Protein AF-A0A0C2CY52-F1 (afdb_monomer)

Structure (mmCIF, N/CA/C/O backbone):
data_AF-A0A0C2CY52-F1
#
_entry.id   AF-A0A0C2CY52-F1
#
loop_
_atom_site.group_PDB
_atom_site.id
_atom_site.type_symbol
_atom_site.label_atom_id
_atom_site.label_alt_id
_atom_site.label_comp_id
_atom_site.label_asym_id
_atom_site.label_entity_id
_atom_site.label_seq_id
_atom_site.pdbx_PDB_ins_code
_atom_site.Cartn_x
_atom_site.Cartn_y
_atom_site.Cartn_z
_atom_site.occupancy
_atom_site.B_iso_or_equiv
_atom_site.auth_seq_id
_atom_site.auth_comp_id
_atom_site.auth_asym_id
_atom_site.auth_atom_id
_atom_site.pdbx_PDB_model_num
ATOM 1 N N . MET A 1 1 ? -10.822 27.134 12.258 1.00 42.56 1 MET A N 1
ATOM 2 C CA . MET A 1 1 ? -11.658 26.351 11.322 1.00 42.56 1 MET A CA 1
ATOM 3 C C . MET A 1 1 ? -11.241 24.892 11.462 1.00 42.56 1 MET A C 1
ATOM 5 O O . MET A 1 1 ? -10.360 24.434 10.749 1.00 42.56 1 MET A O 1
ATOM 9 N N . ASN A 1 2 ? -11.770 24.220 12.489 1.00 48.41 2 ASN A N 1
ATOM 10 C CA . ASN A 1 2 ? -11.378 22.863 12.880 1.00 48.41 2 ASN A CA 1
ATOM 11 C C . ASN A 1 2 ? -12.169 21.854 12.043 1.00 48.41 2 ASN A C 1
ATOM 13 O O . ASN A 1 2 ? -13.375 21.736 12.225 1.00 48.41 2 ASN A O 1
ATOM 17 N N . SER A 1 3 ? -11.494 21.155 11.132 1.00 54.03 3 SER A N 1
ATOM 18 C CA . SER A 1 3 ? -12.094 20.118 10.280 1.00 54.03 3 SER A CA 1
ATOM 19 C C . SER A 1 3 ? -11.518 18.745 10.625 1.00 54.03 3 SER A C 1
ATOM 21 O O . SER A 1 3 ? -10.947 18.078 9.768 1.00 54.03 3 SER A O 1
ATOM 23 N N . GLN A 1 4 ? -11.603 18.342 11.893 1.00 61.97 4 GLN A N 1
ATOM 24 C CA . GLN A 1 4 ? -11.233 16.990 12.314 1.00 61.97 4 GLN A CA 1
ATOM 25 C C . GLN A 1 4 ? -12.463 16.280 12.875 1.00 61.97 4 GLN A C 1
ATOM 27 O O . GLN A 1 4 ? -12.744 16.320 14.065 1.00 61.97 4 GLN A O 1
ATOM 32 N N . ALA A 1 5 ? -13.212 15.688 11.949 1.00 53.38 5 ALA A N 1
ATOM 33 C CA . ALA A 1 5 ? -14.052 14.521 12.168 1.00 53.38 5 ALA A CA 1
ATOM 34 C C . ALA A 1 5 ? -13.537 13.479 11.161 1.00 53.38 5 ALA A C 1
ATOM 36 O O . ALA A 1 5 ? -13.442 13.782 9.968 1.00 53.38 5 ALA A O 1
ATOM 37 N N . GLU A 1 6 ? -13.075 12.325 11.642 1.00 53.91 6 GLU A N 1
ATOM 38 C CA . GLU A 1 6 ? -12.234 11.393 10.888 1.00 53.91 6 GLU A CA 1
ATOM 39 C C . GLU A 1 6 ? -12.932 10.780 9.667 1.00 53.91 6 GLU A C 1
ATOM 41 O O . GLU A 1 6 ? -13.664 9.793 9.748 1.00 53.91 6 GLU A O 1
ATOM 46 N N . ALA A 1 7 ? -12.634 11.310 8.483 1.00 55.78 7 ALA A N 1
ATOM 47 C CA . ALA A 1 7 ? -12.784 10.546 7.258 1.00 55.78 7 ALA A CA 1
ATOM 48 C C . ALA A 1 7 ? -11.662 9.500 7.229 1.00 55.78 7 ALA A C 1
ATOM 50 O O . ALA A 1 7 ? -10.491 9.864 7.107 1.00 55.78 7 ALA A O 1
ATOM 51 N N . ARG A 1 8 ? -12.005 8.206 7.333 1.00 64.19 8 ARG A N 1
ATOM 52 C CA . ARG A 1 8 ? -11.094 7.107 6.960 1.00 64.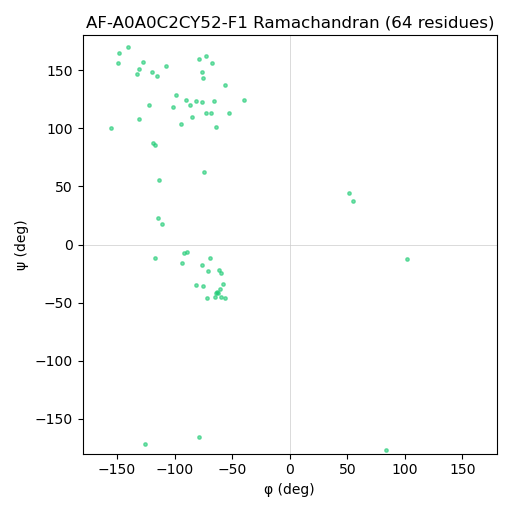19 8 ARG A CA 1
ATOM 53 C C . ARG A 1 8 ? -10.345 7.514 5.693 1.00 64.19 8 ARG A C 1
ATOM 55 O O . ARG A 1 8 ? -10.998 7.858 4.706 1.00 64.19 8 ARG A O 1
ATOM 62 N N . ASN A 1 9 ? -9.011 7.492 5.724 1.00 82.12 9 ASN A N 1
ATOM 63 C CA . ASN A 1 9 ? -8.202 7.838 4.561 1.00 82.12 9 ASN A CA 1
ATOM 64 C C . ASN A 1 9 ? -8.687 6.996 3.367 1.00 82.12 9 ASN A C 1
ATOM 66 O O . ASN A 1 9 ? -8.590 5.768 3.388 1.00 82.12 9 ASN A O 1
ATOM 70 N N . ALA A 1 10 ? -9.276 7.649 2.357 1.00 90.31 10 ALA A N 1
ATOM 71 C CA . ALA A 1 10 ? -9.932 6.969 1.240 1.00 90.31 10 ALA A CA 1
ATOM 72 C C . ALA A 1 10 ? -8.963 6.054 0.475 1.00 90.31 10 ALA A C 1
ATOM 74 O O . ALA A 1 10 ? -9.385 5.059 -0.117 1.00 90.31 10 ALA A O 1
ATOM 75 N N . ASP A 1 11 ? -7.659 6.340 0.552 1.00 94.19 11 ASP A N 1
ATOM 76 C CA . ASP A 1 11 ? -6.617 5.488 -0.002 1.00 94.19 11 ASP A CA 1
ATOM 77 C C . ASP A 1 11 ? -6.647 4.077 0.584 1.00 94.19 11 ASP A C 1
ATOM 79 O O . ASP A 1 11 ? -6.416 3.121 -0.148 1.00 94.19 11 ASP A O 1
ATOM 83 N N . CYS A 1 12 ? -7.005 3.907 1.857 1.00 95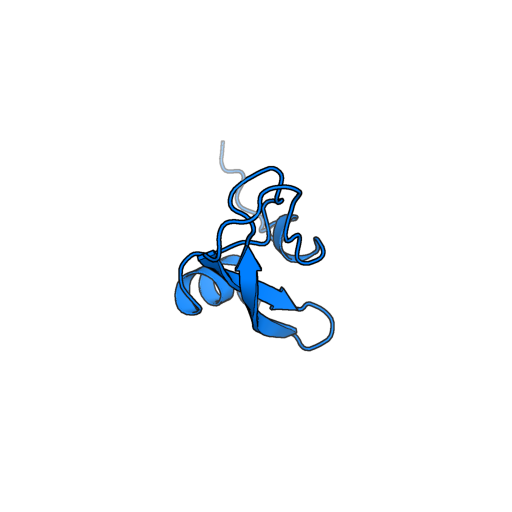.38 12 CYS A N 1
ATOM 84 C CA . CYS A 1 12 ? -7.076 2.599 2.509 1.00 95.38 12 CYS A CA 1
ATOM 85 C C . CYS A 1 12 ? -8.097 1.656 1.852 1.00 95.38 12 CYS A C 1
ATOM 87 O O . CYS A 1 12 ? -7.978 0.443 1.981 1.00 95.38 12 CYS A O 1
ATOM 89 N N . LEU A 1 13 ? -9.083 2.187 1.123 1.00 93.50 13 LEU A N 1
ATOM 90 C CA . LEU A 1 13 ? -10.095 1.394 0.420 1.00 93.50 13 LEU A CA 1
ATOM 91 C C . LEU A 1 13 ? -9.710 1.070 -1.030 1.00 93.50 13 LEU A C 1
ATOM 93 O O . LEU A 1 13 ? -10.410 0.316 -1.706 1.00 93.50 13 LEU A O 1
ATOM 97 N N . LEU A 1 14 ? -8.614 1.634 -1.544 1.00 96.31 14 LEU A N 1
ATOM 98 C CA . LEU A 1 14 ? -8.164 1.356 -2.904 1.00 96.31 14 LEU A CA 1
ATOM 99 C C . LEU A 1 14 ? -7.495 -0.026 -2.979 1.00 96.31 14 LEU A C 1
ATOM 101 O O . LEU A 1 14 ? -6.803 -0.428 -2.049 1.00 96.31 14 LEU A O 1
ATOM 105 N N . PRO A 1 15 ? -7.586 -0.751 -4.105 1.00 97.12 15 PRO A N 1
ATOM 106 C CA . PRO A 1 15 ? -6.863 -2.009 -4.265 1.00 97.12 15 PRO A CA 1
ATOM 107 C C . PRO A 1 15 ? -5.348 -1.772 -4.333 1.00 97.12 15 PRO A C 1
ATOM 109 O O . PRO A 1 15 ? -4.896 -0.717 -4.784 1.00 97.12 15 PRO A O 1
ATOM 112 N N . LYS A 1 16 ? -4.533 -2.780 -4.000 1.00 97.62 16 LYS A N 1
ATOM 113 C CA . LYS A 1 16 ? -3.093 -2.731 -4.310 1.00 97.62 16 LYS A CA 1
ATOM 114 C C . LYS A 1 16 ? -2.864 -2.505 -5.809 1.00 97.62 16 LYS A C 1
ATOM 116 O O . LYS A 1 16 ? -3.500 -3.146 -6.647 1.00 97.62 16 LYS A O 1
ATOM 121 N N . ARG A 1 17 ? -1.915 -1.633 -6.167 1.00 98.38 17 ARG A N 1
ATOM 122 C CA . ARG A 1 17 ? -1.595 -1.331 -7.574 1.00 98.38 17 ARG A CA 1
ATOM 123 C C . ARG A 1 17 ? -0.098 -1.405 -7.857 1.00 98.38 17 ARG A C 1
ATOM 125 O O . ARG A 1 17 ? 0.654 -0.506 -7.484 1.00 98.38 17 ARG A O 1
ATOM 132 N N . VAL A 1 18 ? 0.314 -2.448 -8.584 1.00 98.38 18 VAL A N 1
ATOM 133 C CA . VAL A 1 18 ? 1.711 -2.659 -9.018 1.00 98.38 18 VAL A CA 1
ATOM 134 C C . VAL A 1 18 ? 2.164 -1.545 -9.968 1.00 98.38 18 VAL A C 1
ATOM 136 O O . VAL A 1 18 ? 3.261 -1.015 -9.817 1.00 98.38 18 VAL A O 1
ATOM 139 N N . GLY A 1 19 ? 1.302 -1.133 -10.901 1.00 97.94 19 GLY A N 1
ATOM 140 C CA . GLY A 1 19 ? 1.651 -0.159 -11.936 1.00 97.94 19 GLY A CA 1
ATOM 141 C C . GLY A 1 19 ? 2.356 -0.796 -13.140 1.00 97.94 19 GLY A C 1
ATOM 142 O O . GLY A 1 19 ? 2.483 -2.012 -13.221 1.00 97.94 19 GLY A O 1
ATOM 143 N N . ARG A 1 20 ? 2.767 0.027 -14.115 1.00 97.44 20 ARG A N 1
ATOM 144 C CA . ARG A 1 20 ? 3.286 -0.454 -15.419 1.00 97.44 20 ARG A CA 1
ATOM 145 C C . ARG A 1 20 ? 4.808 -0.607 -15.496 1.00 97.44 20 ARG A C 1
ATOM 147 O O . ARG A 1 20 ? 5.317 -1.174 -16.457 1.00 97.44 20 ARG A O 1
ATOM 154 N N . CYS A 1 21 ? 5.530 -0.013 -14.550 1.00 98.44 21 CYS A N 1
ATOM 155 C CA . CYS A 1 21 ? 6.986 -0.094 -14.505 1.00 98.44 21 CYS A CA 1
ATOM 156 C C . CYS A 1 21 ? 7.431 -1.450 -13.929 1.00 98.44 21 CYS A C 1
ATOM 158 O O . CYS A 1 21 ? 6.640 -2.135 -13.283 1.00 98.44 21 CYS A O 1
ATOM 160 N N . ARG A 1 22 ? 8.682 -1.850 -14.194 1.00 97.88 22 ARG A N 1
ATOM 161 C CA . ARG A 1 22 ? 9.215 -3.194 -13.889 1.00 97.88 22 ARG A CA 1
ATOM 162 C C . ARG A 1 22 ? 10.269 -3.214 -12.773 1.00 97.88 22 ARG A C 1
ATOM 164 O O . ARG A 1 22 ? 11.025 -4.173 -12.669 1.00 97.88 22 ARG A O 1
ATOM 171 N N . ALA A 1 23 ? 10.351 -2.161 -11.961 1.00 98.19 23 ALA A N 1
ATOM 172 C CA . ALA A 1 23 ? 11.170 -2.203 -10.753 1.00 98.19 23 ALA A CA 1
ATOM 173 C C . ALA A 1 23 ? 10.502 -3.092 -9.689 1.00 98.19 23 ALA A C 1
ATOM 175 O O . ALA A 1 23 ? 9.305 -3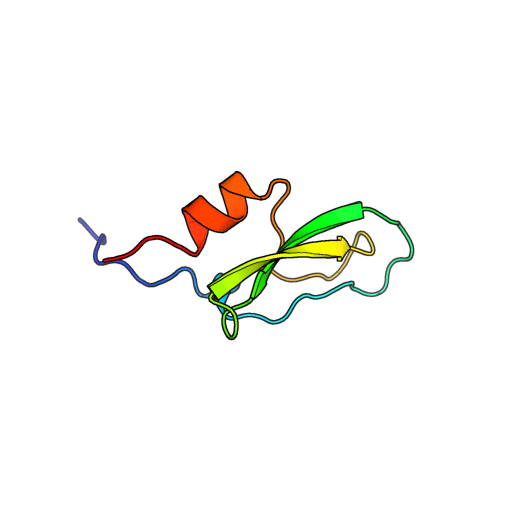.366 -9.764 1.00 98.19 23 ALA A O 1
ATOM 176 N N . SER A 1 24 ? 11.262 -3.526 -8.685 1.00 98.19 24 SER A N 1
ATOM 177 C CA . SER A 1 24 ? 10.744 -4.352 -7.591 1.00 98.19 24 SER A CA 1
ATOM 178 C C . SER A 1 24 ? 10.908 -3.625 -6.261 1.00 98.19 24 SER A C 1
ATOM 180 O O . SER A 1 24 ? 11.920 -3.765 -5.577 1.00 98.19 24 SER A O 1
ATOM 182 N N . PHE A 1 25 ? 9.921 -2.800 -5.901 1.00 98.44 25 PHE A N 1
ATOM 183 C CA . PHE A 1 25 ? 9.904 -2.119 -4.609 1.00 98.44 25 PHE A CA 1
ATOM 184 C C . PHE A 1 25 ? 8.960 -2.826 -3.642 1.00 98.44 25 PHE A C 1
ATOM 186 O O . PHE A 1 25 ? 7.750 -2.853 -3.864 1.00 98.44 25 PHE A O 1
ATOM 193 N N . ARG A 1 26 ? 9.499 -3.329 -2.529 1.00 98.56 26 ARG A N 1
ATOM 194 C CA . ARG A 1 26 ? 8.694 -3.846 -1.417 1.00 98.56 26 ARG A CA 1
ATOM 195 C C . ARG A 1 26 ? 7.905 -2.708 -0.772 1.00 98.56 26 ARG A C 1
ATOM 197 O O . ARG A 1 26 ? 8.500 -1.718 -0.346 1.00 98.56 26 ARG A O 1
ATOM 204 N N . ARG A 1 27 ? 6.581 -2.839 -0.709 1.00 98.56 27 ARG A N 1
ATOM 205 C CA . ARG A 1 27 ? 5.655 -1.874 -0.096 1.00 98.56 27 ARG A CA 1
ATOM 206 C C . ARG A 1 27 ? 4.554 -2.597 0.666 1.00 98.56 27 ARG A C 1
ATOM 208 O O . ARG A 1 27 ? 4.409 -3.807 0.532 1.00 98.56 27 ARG A O 1
ATOM 215 N N . TYR A 1 28 ? 3.779 -1.844 1.433 1.00 98.56 28 TYR A N 1
ATOM 216 C CA . TYR A 1 28 ? 2.617 -2.333 2.168 1.00 98.56 28 TYR A CA 1
ATOM 217 C C . TYR A 1 28 ? 1.343 -1.683 1.639 1.00 98.56 28 TYR A C 1
ATOM 219 O O . TYR A 1 28 ? 1.370 -0.522 1.235 1.00 98.56 28 TYR A O 1
ATOM 227 N N . TYR A 1 29 ? 0.244 -2.423 1.630 1.00 98.31 29 TYR A N 1
ATOM 228 C CA . TYR A 1 29 ? -1.097 -1.915 1.352 1.00 98.31 29 TYR A CA 1
ATOM 229 C C . TYR A 1 29 ? -2.046 -2.412 2.443 1.00 98.31 29 TYR A C 1
ATOM 231 O O . TYR A 1 29 ? -1.816 -3.478 3.021 1.00 98.31 29 TYR A O 1
ATOM 239 N N . TYR A 1 30 ? -3.093 -1.652 2.729 1.00 97.81 30 TYR A N 1
ATOM 240 C CA . TYR A 1 30 ? -4.168 -2.089 3.602 1.00 97.81 30 TYR A CA 1
ATOM 241 C C . TYR A 1 30 ? -5.149 -2.959 2.822 1.00 97.81 30 TYR A C 1
ATOM 243 O O . TYR A 1 30 ? -5.684 -2.553 1.791 1.00 97.81 30 TYR A O 1
ATOM 251 N N . ASP A 1 31 ? -5.358 -4.167 3.316 1.00 97.06 31 ASP A N 1
ATOM 252 C CA . ASP A 1 31 ? -6.358 -5.103 2.848 1.00 97.06 31 ASP A CA 1
ATOM 253 C C . ASP A 1 31 ? -7.606 -4.939 3.718 1.00 97.06 31 ASP A C 1
ATOM 255 O O . ASP A 1 31 ? -7.621 -5.359 4.877 1.00 97.06 31 ASP A O 1
ATOM 259 N N . SER A 1 32 ? -8.627 -4.270 3.180 1.00 92.31 32 SER A N 1
ATOM 260 C CA . SER A 1 32 ? -9.860 -3.963 3.910 1.00 92.31 32 SER A CA 1
ATOM 261 C C . SER A 1 3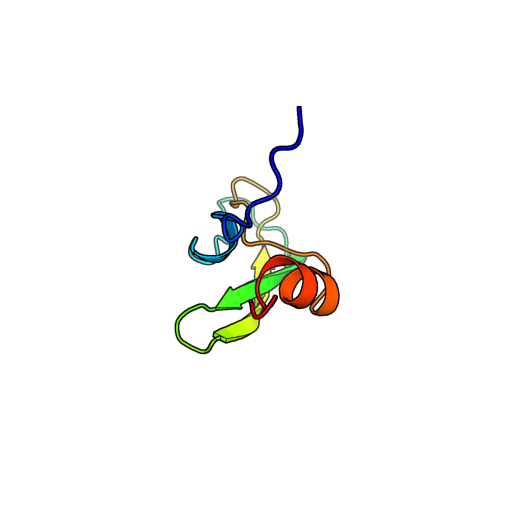2 ? -10.734 -5.187 4.172 1.00 92.31 32 SER A C 1
ATOM 263 O O . SER A 1 32 ? -11.537 -5.153 5.103 1.00 92.31 32 SER A O 1
ATOM 265 N N . GLU A 1 33 ? -10.585 -6.254 3.381 1.00 93.25 33 GLU A N 1
ATOM 266 C CA . GLU A 1 33 ? -11.325 -7.506 3.575 1.00 93.25 33 GLU A CA 1
ATOM 267 C C . GLU A 1 33 ? -10.799 -8.238 4.811 1.00 93.25 33 GLU A C 1
ATOM 269 O O . GLU A 1 33 ? -11.567 -8.641 5.681 1.00 93.25 33 GLU A O 1
ATOM 274 N N . GLU A 1 34 ? -9.474 -8.336 4.937 1.00 94.88 34 GLU A N 1
ATOM 275 C CA . GLU A 1 34 ? -8.833 -8.974 6.092 1.00 94.88 34 GLU A CA 1
ATOM 276 C C . GLU A 1 34 ? -8.537 -8.023 7.254 1.00 94.88 34 GLU A C 1
ATOM 278 O O . GLU A 1 34 ? -8.087 -8.470 8.310 1.00 94.88 34 GLU A O 1
ATOM 283 N N . LYS A 1 35 ? -8.752 -6.719 7.062 1.00 92.88 35 LYS A N 1
ATOM 284 C CA . LYS A 1 35 ? -8.353 -5.647 7.983 1.00 92.88 35 LYS A CA 1
ATOM 285 C C . LYS A 1 35 ? -6.876 -5.747 8.383 1.00 92.88 35 LYS A C 1
ATOM 287 O O . LYS A 1 35 ? -6.527 -5.610 9.554 1.00 92.88 35 LYS A O 1
ATOM 292 N N . LYS A 1 36 ? -5.993 -6.004 7.411 1.00 96.00 36 LYS A N 1
ATOM 293 C CA . LYS A 1 36 ? -4.551 -6.233 7.627 1.00 96.00 36 LYS A CA 1
ATOM 294 C C . LYS A 1 36 ? -3.690 -5.425 6.670 1.00 96.00 36 LYS A C 1
ATOM 296 O O . LYS A 1 36 ? -4.038 -5.243 5.512 1.00 96.00 36 LYS A O 1
ATOM 301 N N . CYS A 1 37 ? -2.518 -5.003 7.129 1.00 97.69 37 CYS A N 1
ATOM 302 C CA . CYS A 1 37 ? -1.495 -4.441 6.256 1.00 97.69 37 CYS A CA 1
ATOM 303 C C . CYS A 1 37 ? -0.653 -5.576 5.687 1.00 97.69 37 CYS A C 1
ATOM 305 O O . CYS A 1 37 ? -0.040 -6.335 6.431 1.00 97.69 37 CYS A O 1
ATOM 307 N N . LYS A 1 38 ? -0.636 -5.708 4.362 1.00 98.25 38 LYS A N 1
ATOM 308 C CA . LYS A 1 38 ? 0.046 -6.794 3.657 1.00 98.25 38 LYS A CA 1
ATOM 309 C C . LYS A 1 38 ? 1.116 -6.252 2.727 1.00 98.25 38 LYS A C 1
ATOM 311 O O . LYS A 1 38 ? 0.985 -5.171 2.154 1.00 98.25 38 LYS A O 1
ATOM 316 N N . MET A 1 39 ? 2.174 -7.031 2.550 1.00 98.38 39 MET A N 1
ATOM 317 C CA . MET A 1 39 ? 3.256 -6.705 1.630 1.00 98.38 39 MET A CA 1
ATOM 318 C C . MET A 1 39 ? 2.835 -6.934 0.170 1.00 98.38 39 MET A C 1
ATOM 320 O O . MET A 1 39 ? 2.153 -7.907 -0.149 1.00 98.38 39 MET A O 1
ATOM 324 N N . PHE A 1 40 ? 3.288 -6.069 -0.735 1.00 98.50 40 PHE A N 1
ATOM 325 C CA . PHE A 1 40 ? 3.194 -6.268 -2.179 1.00 98.50 40 PHE A CA 1
ATOM 326 C C . PHE A 1 40 ? 4.377 -5.622 -2.917 1.00 98.50 40 PHE A C 1
ATOM 328 O O . PHE A 1 40 ? 5.094 -4.778 -2.370 1.00 98.50 40 PHE A O 1
ATOM 335 N N . THR A 1 41 ? 4.566 -6.005 -4.180 1.00 98.62 41 THR A N 1
ATOM 336 C CA . THR A 1 41 ? 5.574 -5.403 -5.062 1.00 98.62 41 THR A CA 1
ATOM 337 C C . THR A 1 41 ? 4.983 -4.220 -5.821 1.00 98.62 41 THR A C 1
ATOM 339 O O . THR A 1 41 ? 4.000 -4.358 -6.547 1.00 98.62 41 THR A O 1
ATOM 342 N N . TYR A 1 42 ? 5.610 -3.053 -5.697 1.00 98.62 42 TYR A N 1
ATOM 343 C CA . TYR A 1 42 ? 5.320 -1.877 -6.505 1.00 98.62 42 TYR A CA 1
ATOM 344 C C . TYR A 1 42 ? 6.325 -1.749 -7.653 1.00 98.62 42 TYR A C 1
ATOM 346 O O . TYR A 1 42 ? 7.535 -1.720 -7.431 1.00 98.62 42 TYR A O 1
ATOM 354 N N . GLY A 1 43 ? 5.807 -1.594 -8.870 1.00 98.56 43 GLY A N 1
ATOM 355 C CA . GLY A 1 43 ? 6.570 -1.504 -10.114 1.00 98.56 43 GLY A CA 1
ATOM 356 C C . GLY A 1 43 ? 7.388 -0.222 -10.274 1.00 98.56 43 GLY A C 1
ATOM 357 O O . GLY A 1 43 ? 8.212 -0.127 -11.181 1.00 98.56 43 GLY A O 1
ATOM 358 N N . GLY A 1 44 ? 7.161 0.786 -9.424 1.00 98.06 44 GLY A N 1
ATOM 359 C CA . GLY A 1 44 ? 7.902 2.054 -9.421 1.00 98.06 44 GLY A CA 1
ATOM 360 C C . GLY A 1 44 ? 7.177 3.235 -10.068 1.00 98.06 44 GLY A C 1
ATOM 361 O O . GLY A 1 44 ? 7.574 4.374 -9.848 1.00 98.06 44 GLY A O 1
ATOM 362 N N . CYS A 1 45 ? 6.082 3.014 -10.803 1.00 98.06 45 CYS A N 1
ATOM 363 C CA . CYS A 1 45 ? 5.285 4.105 -11.374 1.00 98.06 45 CYS A CA 1
ATOM 364 C C . CYS A 1 45 ? 3.797 3.757 -11.497 1.00 98.06 45 CYS A C 1
ATOM 366 O O . CYS A 1 45 ? 3.439 2.592 -11.648 1.00 98.06 45 CYS A O 1
ATOM 368 N N . ARG A 1 46 ? 2.929 4.781 -11.523 1.00 97.00 46 ARG A N 1
ATOM 369 C CA . ARG A 1 46 ? 1.467 4.653 -11.725 1.00 97.00 46 ARG A CA 1
ATOM 370 C C . ARG A 1 46 ? 0.763 3.702 -10.740 1.00 97.00 46 ARG A C 1
ATOM 372 O O . ARG A 1 46 ? -0.154 2.976 -11.125 1.0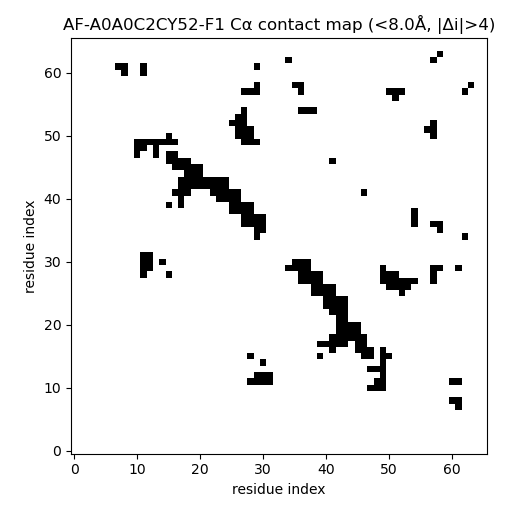0 97.00 46 ARG A O 1
ATOM 379 N N . GLY A 1 47 ? 1.197 3.700 -9.482 1.00 96.50 47 GLY A N 1
ATOM 380 C CA . GLY A 1 47 ? 0.426 3.116 -8.382 1.00 96.50 47 GLY A CA 1
ATOM 381 C C . GLY A 1 47 ? -0.695 4.054 -7.918 1.00 96.50 47 GLY A C 1
ATOM 382 O O . GLY A 1 47 ? -1.024 5.020 -8.602 1.00 96.50 47 GLY A O 1
ATOM 383 N N . ASN A 1 48 ? -1.275 3.779 -6.755 1.00 97.69 48 ASN A N 1
ATOM 384 C CA . ASN A 1 48 ? -2.255 4.634 -6.070 1.00 97.69 48 ASN A CA 1
ATOM 385 C C . ASN A 1 48 ? -1.797 4.938 -4.629 1.00 97.69 48 ASN A C 1
ATOM 387 O O . ASN A 1 48 ? -0.643 4.652 -4.298 1.00 97.69 48 ASN A O 1
ATOM 391 N N . GLY A 1 49 ? -2.650 5.558 -3.812 1.00 96.31 49 GLY A N 1
ATOM 392 C CA . GLY A 1 49 ? -2.310 5.952 -2.445 1.00 96.31 49 GLY A CA 1
ATOM 393 C C . GLY A 1 49 ? -2.281 4.808 -1.427 1.00 96.31 49 GLY A C 1
ATOM 394 O O . GLY A 1 49 ? -1.594 4.938 -0.419 1.00 96.31 49 GLY A O 1
ATOM 395 N N . ASN A 1 50 ? -2.883 3.643 -1.720 1.00 97.81 50 ASN A N 1
ATOM 396 C CA . ASN A 1 50 ? -2.752 2.438 -0.884 1.00 97.81 50 ASN A CA 1
ATOM 397 C C . ASN A 1 50 ? -1.368 1.778 -1.040 1.00 97.81 50 ASN A C 1
ATOM 399 O O . ASN A 1 50 ? -1.214 0.681 -1.591 1.00 97.81 50 ASN A O 1
ATOM 403 N N . ARG A 1 51 ? -0.316 2.509 -0.664 1.00 97.94 51 ARG A N 1
ATOM 404 C CA . ARG A 1 51 ? 1.080 2.107 -0.824 1.00 97.94 51 ARG A CA 1
ATOM 405 C C . ARG A 1 51 ? 1.965 2.811 0.197 1.00 97.94 51 ARG A C 1
ATOM 407 O O . ARG A 1 51 ? 2.461 3.912 -0.035 1.00 97.94 51 ARG A O 1
ATOM 414 N N . PHE A 1 52 ? 2.297 2.092 1.252 1.00 98.00 52 PHE A N 1
ATOM 415 C CA . PHE A 1 52 ? 3.115 2.562 2.359 1.00 98.00 52 PHE A CA 1
ATOM 416 C C . PHE A 1 52 ? 4.510 1.932 2.321 1.00 98.00 52 PHE A C 1
ATOM 418 O O . PHE A 1 52 ? 4.719 0.856 1.752 1.00 98.00 52 PHE A O 1
ATOM 425 N N . LEU A 1 53 ? 5.499 2.630 2.881 1.00 97.81 53 LEU A N 1
ATOM 426 C CA . LEU A 1 53 ? 6.883 2.145 2.932 1.00 97.81 53 LEU A CA 1
ATOM 427 C C . LEU A 1 53 ? 7.075 1.054 3.996 1.00 97.81 53 LEU A C 1
ATOM 429 O O . LEU A 1 53 ? 7.832 0.111 3.779 1.00 97.81 53 LEU A O 1
ATOM 433 N N . THR A 1 54 ? 6.368 1.174 5.119 1.00 98.12 54 THR A N 1
ATOM 434 C CA . THR A 1 54 ? 6.448 0.272 6.271 1.00 98.12 54 THR A CA 1
ATOM 435 C C . THR A 1 54 ? 5.058 -0.225 6.650 1.00 98.12 54 THR A C 1
ATOM 437 O O . THR A 1 54 ? 4.051 0.417 6.337 1.00 98.12 54 THR A O 1
ATOM 440 N N . GLU A 1 55 ? 5.006 -1.373 7.326 1.00 97.12 55 GLU A N 1
ATOM 441 C CA . GLU A 1 55 ? 3.758 -1.914 7.864 1.00 97.12 55 GLU A CA 1
ATOM 442 C C . GLU A 1 55 ? 3.156 -0.967 8.906 1.00 97.12 55 GLU A C 1
ATOM 444 O O . GLU A 1 55 ? 1.965 -0.690 8.860 1.00 97.12 55 GLU A O 1
ATOM 449 N N . GLU A 1 56 ? 3.987 -0.397 9.783 1.00 96.44 56 GLU A N 1
ATOM 450 C CA . GLU A 1 56 ? 3.565 0.561 10.810 1.00 96.44 56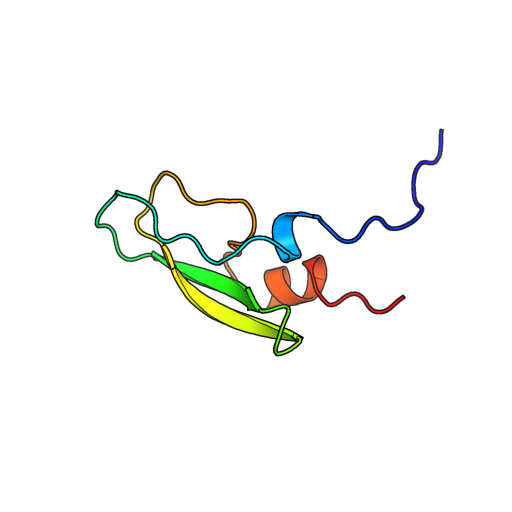 GLU A CA 1
ATOM 451 C C . GLU A 1 56 ? 2.845 1.776 10.216 1.00 96.44 56 GLU A C 1
ATOM 453 O O . GLU A 1 56 ? 1.760 2.116 10.677 1.00 96.44 56 GLU A O 1
ATOM 458 N N . ASN A 1 57 ? 3.382 2.378 9.146 1.00 95.50 57 ASN A N 1
ATOM 459 C CA . ASN A 1 57 ? 2.726 3.509 8.485 1.00 95.50 57 ASN A CA 1
ATOM 460 C C . ASN A 1 57 ? 1.374 3.097 7.897 1.00 95.50 57 ASN A C 1
ATOM 462 O O 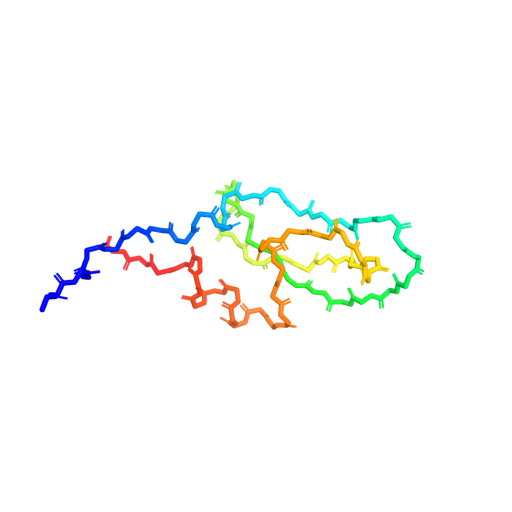. ASN A 1 57 ? 0.399 3.820 8.042 1.00 95.50 57 ASN A O 1
ATOM 466 N N . CYS A 1 58 ? 1.291 1.914 7.286 1.00 96.88 58 CYS A N 1
ATOM 467 C CA . CYS A 1 58 ? 0.019 1.387 6.800 1.00 96.88 58 CYS A CA 1
ATOM 468 C C . CYS A 1 58 ? -0.999 1.216 7.942 1.00 96.88 58 CYS A C 1
ATOM 470 O O . CYS A 1 58 ? -2.151 1.624 7.812 1.00 96.88 58 CYS A O 1
ATOM 472 N N . ARG A 1 59 ? -0.577 0.646 9.079 1.00 94.44 59 ARG A N 1
ATOM 473 C CA . ARG A 1 59 ? -1.453 0.430 10.240 1.00 94.44 59 ARG A CA 1
ATOM 474 C C . ARG A 1 59 ? -1.905 1.759 10.836 1.00 94.44 59 ARG A C 1
ATOM 476 O O . ARG A 1 59 ? -3.090 1.935 11.083 1.00 94.44 59 ARG A O 1
ATOM 483 N N . LYS A 1 60 ? -0.983 2.705 11.006 1.00 92.38 60 LYS A N 1
ATOM 484 C CA . LYS A 1 60 ? -1.273 4.041 11.532 1.00 92.38 60 LYS A CA 1
ATOM 485 C C . LYS A 1 60 ? -2.268 4.806 10.662 1.00 92.38 60 LYS A C 1
ATOM 487 O O . LYS A 1 60 ? -3.104 5.510 11.205 1.00 92.38 60 LYS A O 1
ATOM 492 N N . GLU A 1 61 ? -2.190 4.678 9.343 1.00 92.25 61 GLU A N 1
ATOM 493 C CA . GLU A 1 61 ? -3.089 5.388 8.424 1.00 92.25 61 GLU A CA 1
ATOM 494 C C . GLU A 1 61 ? -4.455 4.698 8.273 1.00 92.25 61 GLU A C 1
ATOM 496 O O . GLU A 1 61 ? -5.472 5.372 8.126 1.00 92.25 61 GLU A O 1
ATOM 501 N N . CYS A 1 62 ? -4.498 3.360 8.313 1.00 94.12 62 CYS A N 1
ATOM 502 C CA . CYS A 1 62 ? -5.676 2.593 7.891 1.00 94.12 62 CYS A CA 1
ATOM 503 C C . CYS A 1 62 ? -6.358 1.753 8.980 1.00 94.12 62 CYS A C 1
ATOM 505 O O . CYS A 1 62 ? -7.456 1.250 8.747 1.00 94.12 62 CYS A O 1
ATOM 507 N N . MET A 1 63 ? -5.735 1.573 10.146 1.00 89.19 63 MET A N 1
ATOM 508 C CA . MET A 1 63 ? -6.267 0.783 11.268 1.00 89.19 63 MET A CA 1
ATOM 509 C C . MET A 1 63 ? -6.569 1.627 12.507 1.00 89.19 63 MET A C 1
ATOM 511 O O . MET A 1 63 ? -6.563 1.095 13.613 1.00 89.19 63 MET A O 1
ATOM 515 N N . GLN A 1 64 ? -6.793 2.933 12.359 1.00 79.38 64 GLN A N 1
ATOM 516 C CA . GLN A 1 64 ? -7.327 3.699 13.482 1.00 79.38 64 GLN A CA 1
ATOM 517 C C . GLN A 1 64 ? -8.768 3.246 13.722 1.00 79.38 64 GLN A C 1
ATOM 519 O O . GLN A 1 64 ? -9.636 3.399 12.857 1.00 79.38 64 GLN A O 1
ATOM 524 N N . ASP A 1 65 ? -8.973 2.612 14.870 1.00 57.50 65 ASP A N 1
ATOM 525 C CA . ASP A 1 65 ? -10.291 2.348 15.418 1.00 57.50 65 ASP A CA 1
ATOM 526 C C . ASP A 1 65 ? -10.806 3.669 15.999 1.00 57.50 65 ASP A C 1
ATOM 528 O O . ASP A 1 65 ? -10.134 4.277 16.832 1.00 57.50 65 ASP A O 1
ATOM 532 N N . ASN A 1 66 ? -11.967 4.110 15.516 1.00 48.66 66 ASN A N 1
ATOM 533 C CA . ASN A 1 66 ? -12.809 5.076 16.213 1.00 48.66 66 ASN A CA 1
ATOM 534 C C . ASN A 1 66 ? -13.833 4.302 17.034 1.00 48.66 66 ASN A C 1
ATOM 536 O O . ASN A 1 66 ? -14.564 3.503 16.398 1.00 48.66 66 ASN A O 1
#

Organism: NCBI:txid51022

pLDDT: mean 89.67, std 15.62, range [42.56, 98.62]

Mean predicted aligned error: 5.74 Å

Radius of gyration: 12.78 Å; Cα contacts (8 Å, |Δi|>4): 125; chains: 1; bounding box: 25×35×32 Å

Secondary structure (DSSP, 8-state):
----S----GGGGSPP---S----EEEEEEETTTTEEEEEEE-SSS--S--BSSHHHHHHHH----

Solvent-accessible surface area (backbone atoms only — not comparable to full-atom values): 3996 Å² total; per-residue (Å²): 138,88,83,84,72,90,70,74,52,68,37,37,77,41,74,79,46,38,43,84,41,88,49,86,38,78,27,16,24,40,38,71,89,78,71,40,63,42,79,47,64,29,12,82,37,80,53,65,74,25,59,26,83,40,59,66,58,29,39,67,62,62,62,70,83,130

Nearest PDB structures (foldseek):
  3m7q-assembly1_B  TM=9.157E-01  e=5.144E-07  Stichodactyla helianthus
  1zr0-assembly2_D  TM=9.401E-01  e=9.177E-07  Homo sapiens
  5nmv-assembly1_K  TM=8.707E-01  e=9.177E-07  Homo sapiens
  6q6c-assembly2_B  TM=9.685E-01  e=9.918E-06  Conus striatus
  6q61-assembly1_A  TM=9.454E-01  e=1.659E-05  Conus striatus

InterPro domains:
  IPR002223 Pancreatic trypsin inhibitor Kunitz domain [PF00014] (12-63)
  IPR002223 Pancreatic trypsin inhibitor Kunitz domain [PR00759] (9-23)
  IPR002223 Pancreatic trypsin inhibitor Kunitz domain [PR00759] (37-47)
  IPR002223 Pancreatic trypsin inhibitor Kunitz domain [PR00759] (47-62)
  IPR002223 Pancreatic trypsin inhibitor Kunitz domain [PS50279] (12-62)
  IPR002223 Pancreatic trypsin inhibitor Kunitz domain [SM00131] (10-63)
  IPR020901 Proteinase inhibitor I2, Kunitz, conserved site [PS00280] (40-58)
  IPR036880 Pancreatic trypsin inhibitor Kunitz domain superfamily [G3DSA:4.10.410.10] (1-66)
  IPR036880 Pancreatic trypsin inhibitor Kunitz domain superfamily [SSF57362] (7-63)
  IPR050098 Tissue fac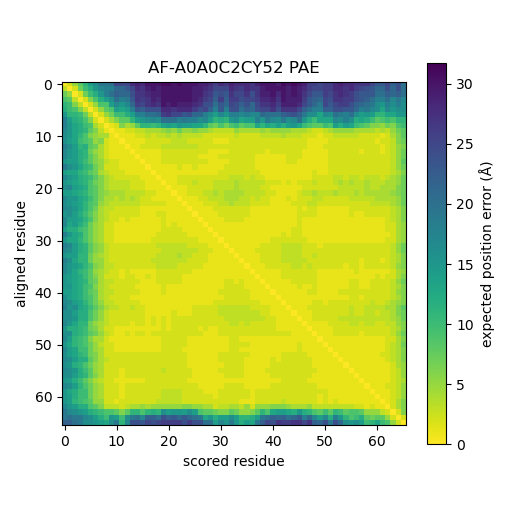tor pathway inhibitor/Kunitz-typ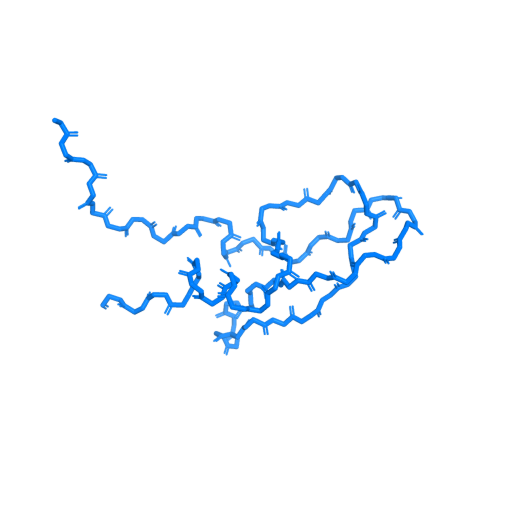e serine protease inhibitor-like [PTHR10083] (5-62)

Sequence (66 aa):
MNSQAEARNADCLLPKRVGRCRASFRRYYYDSEEKKCKMFTYGGCRGNGNRFLTEENCRKECMQDN

Foldseek 3Di:
DDDDDDDQPVQLVDDWDQDDAQDFQWWWFQDPVVRAIDIDTHRPDDTTSRTHNDRVVNCVRHVDDD